Protein AF-A0A1S8T9P1-F1 (afdb_monomer_lite)

pLDDT: mean 89.93, std 9.63, range [51.91, 97.94]

Foldseek 3Di:
DDFDDPVVLVCCCVVPPQAPVRSCVCVVPGQYPDWDWDWDHHPQQKIKTWTAANRDIDMDIDHPPDPDLDDFAFRADDDPVCNVRTPDDDPVRVQLRVVVVVVCVVDVDDDPVNCVVCVVVNPD

Sequence (124 aa):
MTGFQFWIVIRSILENCKNVDEAIAWTMNAPVGYNINLMLADNTNKIAMLQCIDGHKAYCILDKNSEIISLSITNHVILPEIKAYEKMLIENSVIRNEVIEKTFAVKEKLSVDDFNRRRFQIFG

Radius of gyration: 15.27 Å; chains: 1; bounding box: 35×26×42 Å

Organism: NCBI:txid29367

InterPro domains:
  IPR005079 Peptidase C45, hydrolase domain [PF03417] (2-104)

Structure (mmCIF, N/CA/C/O backbone):
data_AF-A0A1S8T9P1-F1
#
_entry.id   AF-A0A1S8T9P1-F1
#
loop_
_atom_site.group_PDB
_atom_site.id
_atom_site.type_symbol
_atom_site.label_atom_id
_atom_site.label_alt_id
_atom_site.label_comp_id
_atom_site.label_asym_id
_atom_site.label_entity_id
_atom_site.label_seq_id
_atom_site.pdbx_PDB_ins_code
_atom_site.Cartn_x
_atom_site.Cartn_y
_atom_site.Cartn_z
_atom_site.occupancy
_atom_site.B_iso_or_equiv
_atom_site.auth_seq_id
_atom_site.auth_comp_id
_atom_site.auth_asym_id
_atom_site.auth_atom_id
_atom_site.pdbx_PDB_model_num
ATOM 1 N N . MET A 1 1 ? 6.391 2.354 -18.054 1.00 60.19 1 MET A N 1
ATOM 2 C CA . MET A 1 1 ? 5.141 1.739 -18.547 1.00 60.19 1 MET A CA 1
ATOM 3 C C . MET A 1 1 ? 4.122 2.840 -18.803 1.00 60.19 1 MET A C 1
ATOM 5 O O . MET A 1 1 ? 4.126 3.814 -18.060 1.00 60.19 1 MET A O 1
ATOM 9 N N . THR A 1 2 ? 3.288 2.727 -19.836 1.00 82.00 2 THR A N 1
ATOM 10 C CA . THR A 1 2 ? 2.192 3.681 -20.074 1.00 82.00 2 THR A CA 1
ATOM 11 C C . THR A 1 2 ? 0.992 3.259 -19.234 1.00 82.00 2 THR A C 1
ATOM 13 O O . THR A 1 2 ? 0.534 2.128 -19.347 1.00 82.00 2 THR A O 1
ATOM 16 N N . GLY A 1 3 ? 0.501 4.140 -18.371 1.00 90.44 3 GLY A N 1
ATOM 17 C CA . GLY A 1 3 ? -0.626 3.863 -17.487 1.00 90.44 3 GLY A CA 1
ATOM 18 C C . GLY A 1 3 ? -0.975 5.089 -16.653 1.00 90.44 3 GLY A C 1
ATOM 19 O O . GLY A 1 3 ? -0.343 6.141 -16.779 1.00 90.44 3 GLY A O 1
ATOM 20 N N . PHE A 1 4 ? -1.984 4.960 -15.801 1.00 93.19 4 PHE A N 1
ATOM 21 C CA . PHE A 1 4 ? -2.423 6.014 -14.905 1.00 93.19 4 PHE A CA 1
ATOM 22 C C . PHE A 1 4 ? -1.287 6.471 -13.998 1.00 93.19 4 PHE A C 1
ATOM 24 O O . PHE A 1 4 ? -0.572 5.669 -13.389 1.00 93.19 4 PHE A O 1
ATOM 31 N N . GLN A 1 5 ? -1.152 7.792 -13.929 1.00 93.25 5 GLN A N 1
ATOM 32 C CA . GLN A 1 5 ? -0.290 8.471 -12.978 1.00 93.25 5 GLN A CA 1
ATOM 33 C C . GLN A 1 5 ? -0.812 8.246 -11.559 1.00 93.25 5 GLN A C 1
ATOM 35 O O . GLN A 1 5 ? -2.018 8.082 -11.359 1.00 93.25 5 GLN A O 1
ATOM 40 N N . PHE A 1 6 ? 0.084 8.305 -10.572 1.00 91.88 6 PHE A N 1
ATOM 41 C CA . PHE A 1 6 ? -0.241 8.098 -9.157 1.00 91.88 6 PHE A CA 1
ATOM 42 C C . PHE A 1 6 ? -1.502 8.856 -8.711 1.00 91.88 6 PHE A C 1
ATOM 44 O O . PHE A 1 6 ? -2.430 8.264 -8.169 1.00 91.88 6 PHE A O 1
ATOM 51 N N . TRP A 1 7 ? -1.586 10.153 -9.015 1.00 94.62 7 TRP A N 1
ATOM 52 C CA . TRP A 1 7 ? -2.713 10.990 -8.597 1.00 94.62 7 TRP A CA 1
ATOM 53 C C . TRP A 1 7 ? -4.051 10.592 -9.223 1.00 94.62 7 TRP A C 1
ATOM 55 O O . TRP A 1 7 ? -5.087 10.764 -8.587 1.00 94.62 7 TRP A O 1
ATOM 65 N N . ILE A 1 8 ? -4.040 10.041 -10.440 1.00 95.38 8 ILE A N 1
ATOM 66 C CA . ILE A 1 8 ? -5.255 9.538 -11.091 1.00 95.38 8 ILE A CA 1
ATOM 67 C C . ILE A 1 8 ? -5.762 8.314 -10.330 1.00 95.38 8 ILE A C 1
ATOM 69 O O . ILE A 1 8 ? -6.942 8.250 -10.022 1.00 95.38 8 ILE A O 1
ATOM 73 N N . VAL A 1 9 ? -4.866 7.398 -9.948 1.00 96.12 9 VAL A N 1
ATOM 74 C CA . VAL A 1 9 ? -5.210 6.219 -9.135 1.00 96.12 9 VAL A CA 1
ATOM 75 C C . VAL A 1 9 ? -5.852 6.635 -7.814 1.00 96.12 9 VAL A C 1
ATOM 77 O O . VAL A 1 9 ? -6.943 6.171 -7.497 1.00 96.12 9 VAL A O 1
ATOM 80 N N . ILE A 1 10 ? -5.219 7.552 -7.073 1.00 96.81 10 ILE A N 1
ATOM 81 C CA . ILE A 1 10 ? -5.746 8.030 -5.786 1.00 96.81 10 ILE A CA 1
ATOM 82 C C . ILE A 1 10 ? -7.127 8.668 -5.952 1.00 96.81 10 ILE A C 1
ATOM 84 O O . ILE A 1 10 ? -8.052 8.316 -5.224 1.00 96.81 10 ILE A O 1
ATOM 88 N N . ARG A 1 11 ? -7.289 9.580 -6.920 1.00 97.56 11 ARG A N 1
ATOM 89 C CA . ARG A 1 11 ? -8.577 10.244 -7.159 1.00 97.56 11 ARG A CA 1
ATOM 90 C C . ARG A 1 11 ? -9.654 9.259 -7.577 1.00 97.56 11 ARG A C 1
ATOM 92 O O . ARG A 1 11 ? -10.747 9.312 -7.034 1.00 97.56 11 ARG A O 1
ATOM 99 N N . SER A 1 12 ? -9.351 8.338 -8.485 1.00 97.38 12 SER A N 1
ATOM 100 C CA . SER A 1 12 ? -10.329 7.351 -8.929 1.00 97.38 12 SER A CA 1
ATOM 101 C C . SER A 1 12 ? -10.809 6.458 -7.789 1.00 97.38 12 SER A C 1
ATOM 103 O O . SER A 1 12 ? -12.010 6.215 -7.706 1.00 97.38 12 SER A O 1
ATOM 105 N N . ILE A 1 13 ? -9.916 6.040 -6.884 1.00 97.69 13 ILE A N 1
ATOM 106 C CA . ILE A 1 13 ? -10.301 5.294 -5.680 1.00 97.69 13 ILE A CA 1
ATOM 107 C C . ILE A 1 13 ? -11.205 6.153 -4.786 1.00 97.69 13 ILE A C 1
ATOM 109 O O . ILE A 1 13 ? -12.312 5.735 -4.466 1.00 97.69 13 ILE A O 1
ATOM 113 N N . LEU A 1 14 ? -10.768 7.361 -4.418 1.00 97.69 14 LEU A N 1
ATOM 114 C CA . LEU A 1 14 ? -11.498 8.220 -3.476 1.00 97.69 14 LEU A CA 1
ATOM 115 C C . LEU A 1 14 ? -12.849 8.718 -4.011 1.00 97.69 14 LEU A C 1
ATOM 117 O O . LEU A 1 14 ? -13.767 8.939 -3.227 1.00 97.69 14 LEU A O 1
ATOM 121 N N . GLU A 1 15 ? -12.970 8.926 -5.322 1.00 97.94 15 GLU A N 1
ATOM 122 C CA . GLU A 1 15 ? -14.182 9.461 -5.952 1.00 97.94 15 GLU A CA 1
ATOM 123 C C . GLU A 1 15 ? -15.179 8.362 -6.356 1.00 97.94 15 GLU A C 1
ATOM 125 O O . GLU A 1 15 ? -16.371 8.646 -6.450 1.00 97.94 15 GLU A O 1
ATOM 130 N N . ASN A 1 16 ? -14.726 7.122 -6.602 1.00 97.50 16 ASN A N 1
ATOM 131 C CA . ASN A 1 16 ? -15.569 6.079 -7.210 1.00 97.50 16 ASN A CA 1
ATOM 132 C C . ASN A 1 16 ? -15.691 4.782 -6.398 1.00 97.50 16 ASN A C 1
ATOM 134 O O . ASN A 1 16 ? -16.489 3.932 -6.782 1.00 97.50 16 ASN A O 1
ATOM 138 N N . CYS A 1 17 ? -14.924 4.598 -5.3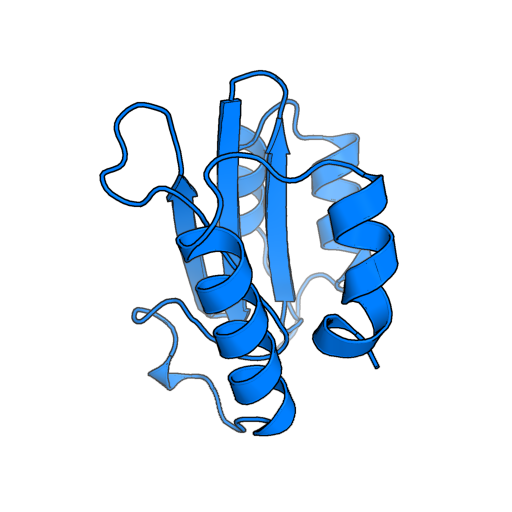19 1.00 97.88 17 CYS A N 1
ATOM 139 C CA . CYS A 1 17 ? -14.962 3.375 -4.513 1.00 97.88 17 CYS A CA 1
ATOM 140 C C . CYS A 1 17 ? -15.511 3.669 -3.116 1.00 97.88 17 CYS A C 1
ATOM 142 O O . CYS A 1 17 ? -15.016 4.543 -2.406 1.00 97.88 17 CYS A O 1
ATOM 144 N N . LYS A 1 18 ? -16.522 2.910 -2.695 1.00 96.19 18 LYS A N 1
ATOM 145 C CA . LYS A 1 18 ? -17.173 3.060 -1.388 1.00 96.19 18 LYS A CA 1
ATOM 146 C C . LYS A 1 18 ? -16.443 2.329 -0.260 1.00 96.19 18 LYS A C 1
ATOM 148 O O . LYS A 1 18 ? -16.578 2.704 0.902 1.00 96.19 18 LYS A O 1
ATOM 153 N N . ASN A 1 19 ? -15.742 1.251 -0.586 1.00 96.94 19 ASN A N 1
ATOM 154 C CA . ASN A 1 19 ? -15.116 0.342 0.371 1.00 96.94 19 ASN A CA 1
ATOM 155 C C . ASN A 1 19 ? -13.802 -0.221 -0.191 1.00 96.94 19 ASN A C 1
ATOM 157 O O . ASN A 1 19 ? -13.460 -0.016 -1.360 1.00 96.94 19 ASN A O 1
ATOM 161 N N . VAL A 1 20 ? -13.064 -0.929 0.660 1.00 97.50 20 VAL A N 1
ATOM 162 C CA . VAL A 1 20 ? -11.769 -1.529 0.329 1.00 97.50 20 VAL A CA 1
ATOM 163 C C . VAL A 1 20 ? -11.885 -2.546 -0.808 1.00 97.50 20 VAL A C 1
ATOM 165 O O . VAL A 1 20 ? -11.012 -2.572 -1.672 1.00 97.50 20 VAL A O 1
ATOM 168 N N . ASP A 1 21 ? -12.958 -3.339 -0.864 1.00 96.88 21 ASP A N 1
ATOM 169 C CA . ASP A 1 21 ? -13.136 -4.348 -1.918 1.00 96.88 21 ASP A CA 1
ATOM 170 C C . ASP A 1 21 ? -13.292 -3.700 -3.301 1.00 96.88 21 ASP A C 1
ATOM 172 O O . ASP A 1 21 ? -12.644 -4.118 -4.261 1.00 96.88 21 ASP A O 1
ATOM 176 N N . GLU A 1 22 ? -14.093 -2.636 -3.401 1.00 97.75 22 GLU A N 1
ATOM 177 C CA . GLU A 1 22 ? -14.243 -1.847 -4.629 1.00 97.75 22 GLU A CA 1
ATOM 178 C C . GLU A 1 22 ? -12.922 -1.187 -5.039 1.00 97.75 22 GLU A C 1
ATOM 180 O O . GLU A 1 22 ? -12.553 -1.225 -6.213 1.00 97.75 22 GLU A O 1
ATOM 185 N N . ALA A 1 23 ? -12.169 -0.643 -4.078 1.00 97.81 23 ALA A N 1
ATOM 186 C CA . ALA A 1 23 ? -10.875 -0.020 -4.341 1.00 97.81 23 ALA A CA 1
ATOM 187 C C . ALA A 1 23 ? -9.832 -1.027 -4.860 1.00 97.81 23 ALA A C 1
ATOM 189 O O . ALA A 1 23 ? -9.089 -0.719 -5.800 1.00 97.81 23 ALA A O 1
ATOM 190 N N . ILE A 1 24 ? -9.796 -2.239 -4.295 1.00 97.81 24 ILE A N 1
ATOM 191 C CA . ILE A 1 24 ? -8.967 -3.345 -4.793 1.00 97.81 24 ILE A CA 1
ATOM 192 C C . ILE A 1 24 ? -9.408 -3.716 -6.208 1.00 97.81 24 ILE A C 1
ATOM 194 O O . ILE A 1 24 ? -8.582 -3.708 -7.122 1.00 97.81 24 ILE A O 1
ATOM 198 N N . ALA A 1 25 ? -10.698 -4.000 -6.407 1.00 97.94 25 ALA A N 1
ATOM 199 C CA . ALA A 1 25 ? -11.233 -4.419 -7.699 1.00 97.94 25 ALA A CA 1
ATOM 200 C C . ALA A 1 25 ? -10.931 -3.387 -8.793 1.00 97.94 25 ALA A C 1
ATOM 202 O O . ALA A 1 25 ? -10.472 -3.746 -9.879 1.00 97.94 25 ALA A O 1
ATOM 203 N N . TRP A 1 26 ? -11.109 -2.098 -8.499 1.00 97.56 26 TRP A N 1
ATOM 204 C CA . TRP A 1 26 ? -10.765 -1.021 -9.419 1.00 97.56 26 TRP A CA 1
ATOM 205 C C . TRP A 1 26 ? -9.262 -1.005 -9.730 1.00 97.56 26 TRP A C 1
ATOM 207 O O . TRP A 1 26 ? -8.861 -1.030 -10.896 1.00 97.56 26 TRP A O 1
ATOM 217 N N . THR A 1 27 ? -8.410 -1.027 -8.702 1.00 96.50 27 THR A N 1
ATOM 218 C CA . THR A 1 27 ? -6.955 -0.878 -8.870 1.00 96.50 27 THR A CA 1
ATOM 219 C C . THR A 1 27 ? -6.316 -2.066 -9.584 1.00 96.50 27 THR A C 1
ATOM 221 O O . THR A 1 27 ? -5.369 -1.877 -10.357 1.00 96.50 27 THR A O 1
ATOM 224 N N . MET A 1 28 ? -6.826 -3.279 -9.362 1.00 96.50 28 MET A N 1
ATOM 225 C CA . MET A 1 28 ? -6.343 -4.491 -10.028 1.00 96.50 28 MET A CA 1
ATOM 226 C C . MET A 1 28 ? -6.656 -4.493 -11.528 1.00 96.50 28 MET A C 1
ATOM 228 O O . MET A 1 28 ? -5.842 -4.979 -12.309 1.00 96.50 28 MET A O 1
ATOM 232 N N . ASN A 1 29 ? -7.770 -3.880 -11.942 1.00 95.75 29 ASN A N 1
ATOM 233 C CA . ASN A 1 29 ? -8.148 -3.745 -13.352 1.00 95.75 29 ASN A CA 1
ATOM 234 C C . ASN 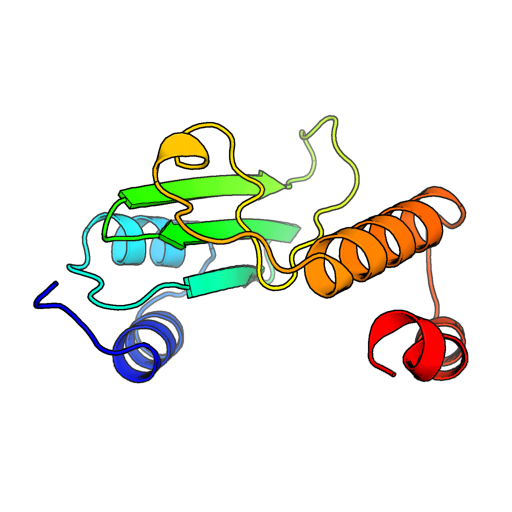A 1 29 ? -7.559 -2.494 -14.031 1.00 95.75 29 ASN A C 1
ATOM 236 O O . ASN A 1 29 ? -7.463 -2.433 -15.256 1.00 95.75 29 ASN A O 1
ATOM 240 N N . ALA A 1 30 ? -7.164 -1.480 -13.258 1.00 94.31 30 ALA A N 1
ATOM 241 C CA . ALA A 1 30 ? -6.640 -0.232 -13.797 1.00 94.31 30 ALA A CA 1
ATOM 242 C C . ALA A 1 30 ? -5.216 -0.397 -14.369 1.00 94.31 30 ALA A C 1
ATOM 244 O O . ALA A 1 30 ? -4.341 -0.942 -13.689 1.00 94.31 30 ALA A O 1
ATOM 245 N N . PRO A 1 31 ? -4.898 0.152 -15.554 1.00 93.88 31 PRO A N 1
ATOM 246 C CA . PRO A 1 31 ? -3.519 0.215 -16.029 1.00 93.88 31 PRO A CA 1
ATOM 247 C C . PRO A 1 31 ? -2.747 1.238 -15.186 1.00 93.88 31 PRO A C 1
ATOM 249 O O . PRO A 1 31 ? -2.915 2.437 -15.371 1.00 93.88 31 PRO A O 1
ATOM 252 N N . VAL A 1 32 ? -1.907 0.799 -14.245 1.00 94.56 32 VAL A N 1
ATOM 253 C CA . VAL A 1 32 ? -1.138 1.703 -13.365 1.00 94.56 32 VAL A CA 1
ATOM 254 C C . VAL A 1 32 ? 0.289 1.818 -13.882 1.00 94.56 32 VAL A C 1
ATOM 256 O O . VAL A 1 32 ? 1.004 0.827 -13.975 1.00 94.56 32 VAL A O 1
ATOM 259 N N . GLY A 1 33 ? 0.694 3.040 -14.232 1.00 92.56 33 GLY A N 1
ATOM 260 C CA . GLY A 1 33 ? 1.998 3.323 -14.839 1.00 92.56 33 GLY A CA 1
ATOM 261 C C . GLY A 1 33 ? 3.085 3.724 -13.842 1.00 92.56 33 GLY A C 1
ATOM 262 O O . GLY A 1 33 ? 4.152 4.165 -14.264 1.00 92.56 33 GLY A O 1
ATOM 263 N N . TYR A 1 34 ? 2.813 3.625 -12.539 1.00 90.81 34 TYR A N 1
ATOM 264 C CA . TYR A 1 34 ? 3.673 4.131 -11.471 1.00 90.81 34 TYR A CA 1
ATOM 265 C C . TYR A 1 34 ? 3.890 3.076 -10.381 1.00 90.81 34 TYR A C 1
ATOM 267 O O . TYR A 1 34 ? 3.014 2.244 -10.139 1.00 90.81 34 TYR A O 1
ATOM 275 N N . ASN A 1 35 ? 5.037 3.133 -9.703 1.00 92.69 35 ASN A N 1
ATOM 276 C CA . ASN A 1 35 ? 5.292 2.274 -8.550 1.00 92.69 35 ASN A CA 1
ATOM 277 C C . ASN A 1 35 ? 4.550 2.839 -7.341 1.00 92.69 35 ASN A C 1
ATOM 279 O O . ASN A 1 35 ? 4.807 3.975 -6.943 1.00 92.69 35 ASN A O 1
ATOM 283 N N . ILE A 1 36 ? 3.614 2.081 -6.780 1.00 92.69 36 ILE A N 1
ATOM 284 C CA . ILE A 1 36 ? 2.737 2.565 -5.713 1.00 92.69 36 ILE A CA 1
ATOM 285 C C . ILE A 1 36 ? 2.665 1.571 -4.567 1.00 92.69 36 ILE A C 1
ATOM 287 O O . ILE A 1 36 ? 2.607 0.365 -4.776 1.00 92.69 36 ILE A O 1
ATOM 291 N N . ASN A 1 37 ? 2.629 2.127 -3.363 1.00 94.94 37 ASN A N 1
ATOM 292 C CA . ASN A 1 37 ? 2.456 1.440 -2.097 1.00 94.94 37 ASN A CA 1
ATOM 293 C C . ASN A 1 37 ? 1.263 2.106 -1.408 1.00 94.94 37 ASN A C 1
ATOM 295 O O . ASN A 1 37 ? 1.369 3.260 -0.993 1.00 94.94 37 ASN A O 1
ATOM 299 N N . LEU A 1 38 ? 0.121 1.425 -1.352 1.00 95.81 38 LEU A N 1
ATOM 300 C CA . LEU A 1 38 ? -1.123 1.953 -0.798 1.00 95.81 38 LEU A CA 1
ATOM 301 C C . LEU A 1 38 ? -1.563 1.123 0.399 1.00 95.81 38 LEU A C 1
ATOM 303 O O . LEU A 1 38 ? -1.554 -0.104 0.351 1.00 95.81 38 LEU A O 1
ATOM 307 N N . MET A 1 39 ? -2.010 1.815 1.442 1.00 96.38 39 MET A N 1
ATOM 308 C CA . MET A 1 39 ? -2.776 1.218 2.526 1.00 96.38 39 MET A CA 1
ATOM 309 C C . MET A 1 39 ? -4.175 1.828 2.487 1.00 96.38 39 MET A C 1
ATOM 311 O O . MET A 1 39 ? -4.331 3.045 2.587 1.00 96.38 39 MET A O 1
ATOM 315 N N . LEU A 1 40 ? -5.174 0.987 2.252 1.00 96.31 40 LEU A N 1
ATOM 316 C CA . LEU A 1 40 ? -6.575 1.352 2.086 1.00 96.31 40 LEU A CA 1
ATOM 317 C C . LEU A 1 40 ? -7.339 0.872 3.313 1.00 96.31 40 LEU A C 1
ATOM 319 O O . LEU A 1 40 ? -7.126 -0.252 3.754 1.00 96.31 40 LEU A O 1
ATOM 323 N N . ALA A 1 41 ? -8.226 1.696 3.852 1.00 94.94 41 ALA A N 1
ATOM 324 C CA . ALA A 1 41 ? -9.069 1.333 4.983 1.00 94.94 41 ALA A CA 1
ATOM 325 C C . ALA A 1 41 ? -10.461 1.943 4.810 1.00 94.94 41 ALA A C 1
ATOM 327 O O . ALA A 1 41 ? -10.598 3.018 4.224 1.00 94.94 41 ALA A O 1
ATOM 328 N N . ASP A 1 42 ? -11.479 1.269 5.335 1.00 93.06 42 ASP A N 1
ATOM 329 C CA . ASP A 1 42 ? -12.861 1.747 5.339 1.00 93.06 42 ASP A CA 1
ATOM 330 C C . ASP A 1 42 ? -13.531 1.559 6.713 1.00 93.06 42 ASP A C 1
ATOM 332 O O . ASP A 1 42 ? -12.910 1.145 7.694 1.00 93.06 42 ASP A O 1
ATOM 336 N N . ASN A 1 43 ? -14.821 1.886 6.803 1.00 90.56 43 ASN A N 1
ATOM 337 C CA . ASN A 1 43 ? -15.604 1.772 8.035 1.00 90.56 43 ASN A CA 1
ATOM 338 C C . ASN A 1 43 ? -16.083 0.339 8.354 1.00 90.56 43 ASN A C 1
ATOM 340 O O . ASN A 1 43 ? -16.827 0.155 9.317 1.00 90.56 43 ASN A O 1
ATOM 344 N N . THR A 1 44 ? -15.674 -0.670 7.578 1.00 89.31 44 THR A N 1
ATOM 345 C CA . THR A 1 44 ? -16.050 -2.083 7.760 1.00 89.31 44 THR A CA 1
ATOM 346 C C . THR A 1 44 ? -14.998 -2.895 8.525 1.00 89.31 44 THR A C 1
ATOM 348 O O . THR A 1 44 ? -15.107 -4.117 8.612 1.00 89.31 44 THR A O 1
ATOM 351 N N . ASN A 1 45 ? -14.008 -2.224 9.134 1.00 87.00 45 ASN A N 1
ATOM 352 C CA . ASN A 1 45 ? -12.844 -2.836 9.795 1.00 87.00 45 ASN A CA 1
ATOM 353 C C . ASN A 1 45 ? -11.994 -3.698 8.850 1.00 87.00 45 ASN A C 1
ATOM 355 O O . ASN A 1 45 ? -11.395 -4.687 9.275 1.00 87.00 45 ASN A O 1
ATOM 359 N N . LYS A 1 46 ? -11.952 -3.326 7.569 1.00 93.94 46 LYS A N 1
ATOM 360 C CA . LYS A 1 46 ? -11.082 -3.939 6.574 1.00 93.94 46 LYS A CA 1
ATOM 361 C C . LYS A 1 46 ? -9.950 -2.979 6.238 1.00 93.94 46 LYS A C 1
ATOM 363 O O . LYS A 1 46 ? -10.179 -1.789 6.021 1.00 93.94 46 LYS A O 1
ATOM 368 N N . ILE A 1 47 ? -8.734 -3.508 6.186 1.00 95.44 47 ILE A N 1
ATOM 369 C CA . ILE A 1 47 ? -7.558 -2.800 5.686 1.00 95.44 47 ILE A CA 1
ATOM 370 C C . ILE A 1 47 ? -6.978 -3.629 4.550 1.00 95.44 47 ILE A C 1
ATOM 372 O O . ILE A 1 47 ? -6.891 -4.848 4.655 1.00 95.44 47 ILE A O 1
ATOM 376 N N . ALA A 1 48 ? -6.564 -2.987 3.467 1.00 96.31 48 ALA A N 1
ATOM 377 C CA . ALA A 1 48 ? -5.796 -3.636 2.420 1.00 96.31 48 ALA A CA 1
ATOM 378 C C . ALA A 1 48 ? -4.463 -2.936 2.211 1.00 96.31 48 ALA A C 1
ATOM 380 O O . ALA A 1 48 ? -4.394 -1.709 2.152 1.00 96.31 48 ALA A O 1
ATOM 381 N N . MET A 1 49 ? -3.413 -3.730 2.047 1.00 97.19 49 MET A N 1
ATOM 382 C CA . MET A 1 49 ? -2.157 -3.270 1.477 1.00 97.19 49 MET A CA 1
ATOM 383 C C . MET A 1 49 ? -2.175 -3.621 -0.002 1.00 97.19 49 MET A C 1
ATOM 385 O O . MET A 1 49 ? -2.342 -4.784 -0.349 1.00 97.19 49 MET A O 1
ATOM 389 N N . LEU A 1 50 ? -1.988 -2.632 -0.868 1.00 97.38 50 LEU A N 1
ATOM 390 C CA . LEU A 1 50 ? -1.873 -2.822 -2.307 1.00 97.38 50 LEU A CA 1
ATOM 391 C C . LEU A 1 50 ? -0.536 -2.270 -2.778 1.00 97.38 50 LEU A C 1
ATOM 393 O O . LEU A 1 50 ? -0.170 -1.137 -2.462 1.00 97.38 50 LEU A O 1
ATOM 397 N N . GLN A 1 51 ? 0.178 -3.058 -3.570 1.00 97.25 51 GLN A N 1
ATOM 398 C CA . GLN A 1 51 ? 1.447 -2.656 -4.152 1.00 97.25 51 GLN A CA 1
ATOM 399 C C . GLN A 1 51 ? 1.418 -2.839 -5.664 1.00 97.25 51 GLN A C 1
ATOM 401 O O . GLN A 1 51 ? 0.844 -3.798 -6.173 1.00 97.25 51 GLN A O 1
ATOM 406 N N . CYS A 1 52 ? 2.044 -1.912 -6.382 1.00 95.88 52 CYS A N 1
ATOM 407 C CA . CYS A 1 52 ? 2.309 -2.020 -7.809 1.00 95.88 52 CYS A CA 1
ATOM 408 C C . CYS A 1 52 ? 3.767 -1.654 -8.066 1.00 95.88 52 CYS A C 1
ATOM 410 O O . CYS A 1 52 ? 4.219 -0.594 -7.636 1.00 95.88 52 CYS A O 1
ATOM 412 N N . ILE A 1 53 ? 4.486 -2.501 -8.789 1.00 95.06 53 ILE A N 1
ATOM 413 C CA . ILE A 1 53 ? 5.895 -2.314 -9.135 1.00 95.06 53 ILE A CA 1
ATOM 414 C C . ILE A 1 53 ? 6.094 -2.769 -10.578 1.00 95.06 53 ILE A C 1
ATOM 416 O O . ILE A 1 53 ? 5.719 -3.878 -10.950 1.00 95.06 53 ILE A O 1
ATOM 420 N N . ASP A 1 54 ? 6.603 -1.876 -11.427 1.00 92.44 54 ASP A N 1
ATOM 421 C CA . ASP A 1 54 ? 6.782 -2.143 -12.863 1.00 92.44 54 ASP A CA 1
ATOM 422 C C . ASP A 1 54 ? 5.524 -2.758 -13.521 1.00 92.44 54 ASP A C 1
ATOM 424 O O . ASP A 1 54 ? 5.602 -3.723 -14.276 1.00 92.44 54 ASP A O 1
ATOM 428 N N . GLY A 1 55 ? 4.341 -2.245 -13.153 1.00 92.56 55 GLY A N 1
ATOM 429 C CA . GLY A 1 55 ? 3.024 -2.699 -13.626 1.00 92.56 55 GLY A CA 1
ATOM 430 C C . GLY A 1 55 ? 2.464 -3.973 -12.992 1.00 92.56 55 GLY A C 1
ATOM 431 O O . GLY A 1 55 ? 1.286 -4.270 -13.188 1.00 92.56 55 GLY A O 1
ATOM 432 N N . HIS A 1 56 ? 3.260 -4.702 -12.213 1.00 95.50 56 HIS A N 1
ATOM 433 C CA . HIS A 1 56 ? 2.826 -5.903 -11.508 1.00 95.50 56 HIS A CA 1
ATOM 434 C C . HIS A 1 56 ? 2.199 -5.512 -10.181 1.00 95.50 56 HIS A C 1
ATOM 436 O O . HIS A 1 56 ? 2.797 -4.759 -9.413 1.00 95.50 56 HIS A O 1
ATOM 442 N N . LYS A 1 57 ? 0.996 -6.019 -9.919 1.00 96.94 57 LYS A N 1
ATOM 443 C CA . LYS A 1 57 ? 0.196 -5.648 -8.753 1.00 96.94 57 LYS A CA 1
ATOM 444 C C . LYS A 1 57 ? -0.033 -6.855 -7.865 1.00 96.94 57 LYS A C 1
ATOM 446 O O . LYS A 1 57 ? -0.296 -7.944 -8.367 1.00 96.94 57 LYS A O 1
ATOM 451 N N . ALA A 1 58 ? -0.020 -6.623 -6.567 1.00 97.88 58 ALA A N 1
ATOM 452 C CA . ALA A 1 58 ? -0.494 -7.571 -5.576 1.00 97.88 58 ALA A CA 1
ATOM 453 C C . ALA A 1 58 ? -1.188 -6.809 -4.451 1.00 97.88 58 ALA A C 1
ATOM 455 O O . ALA A 1 58 ? -0.997 -5.599 -4.286 1.00 97.88 58 ALA A O 1
ATOM 456 N N . TYR A 1 59 ? -1.995 -7.522 -3.676 1.00 97.50 59 TYR A N 1
ATOM 457 C CA . TYR A 1 59 ? -2.595 -6.982 -2.469 1.00 97.50 59 TYR A CA 1
ATOM 458 C C . TYR A 1 59 ? -2.717 -8.063 -1.393 1.00 97.50 59 TYR A C 1
ATOM 460 O O . TYR A 1 59 ? -2.793 -9.249 -1.704 1.00 97.50 59 TYR A O 1
ATOM 468 N N . CYS A 1 60 ? -2.790 -7.643 -0.135 1.00 95.69 60 CYS A N 1
ATOM 469 C CA . CYS A 1 60 ? -3.257 -8.473 0.969 1.00 95.69 60 CYS A CA 1
ATOM 470 C C . CYS A 1 60 ? -4.323 -7.719 1.769 1.00 95.69 60 CYS A C 1
ATOM 472 O O . CYS A 1 60 ? -4.395 -6.487 1.726 1.00 95.69 60 CYS A O 1
ATOM 474 N N . ILE A 1 61 ? -5.174 -8.466 2.469 1.00 95.44 61 ILE A N 1
ATOM 475 C CA . ILE A 1 61 ? -6.260 -7.926 3.285 1.00 95.44 61 ILE A CA 1
ATOM 476 C C . ILE A 1 61 ? -6.012 -8.331 4.733 1.00 95.44 61 ILE A C 1
ATOM 478 O O . ILE A 1 61 ? -5.702 -9.485 5.014 1.00 95.44 61 ILE A O 1
ATOM 482 N N . LEU A 1 62 ? -6.174 -7.365 5.625 1.00 93.88 62 LEU A N 1
ATOM 483 C CA . LEU A 1 62 ? -6.294 -7.551 7.057 1.00 93.88 62 LEU A CA 1
ATOM 484 C C . LEU A 1 62 ? -7.755 -7.305 7.440 1.00 93.88 62 LEU A C 1
ATOM 486 O O . LEU A 1 62 ? -8.290 -6.208 7.253 1.00 93.88 62 LEU A O 1
ATOM 490 N N . ASP A 1 63 ? -8.388 -8.335 7.981 1.00 91.75 63 ASP A N 1
ATOM 491 C CA . ASP A 1 63 ? -9.729 -8.281 8.550 1.00 91.75 63 ASP A CA 1
ATOM 492 C C . ASP A 1 63 ? -9.799 -9.049 9.880 1.00 91.75 63 ASP A C 1
ATOM 494 O O . ASP A 1 63 ? -8.813 -9.604 10.364 1.00 91.75 63 ASP A O 1
ATOM 498 N N . LYS A 1 64 ? -10.991 -9.103 10.480 1.00 87.31 64 LYS A N 1
ATOM 499 C CA . LYS A 1 64 ? -11.237 -9.771 11.768 1.00 87.31 64 LYS A CA 1
ATOM 500 C C . LYS A 1 64 ? -10.899 -11.271 11.812 1.00 87.31 64 LYS A C 1
ATOM 502 O O . LYS A 1 64 ? -10.854 -11.826 12.904 1.00 87.31 64 LYS A O 1
ATOM 507 N N . ASN A 1 65 ? -10.757 -11.933 10.663 1.00 87.75 65 ASN A N 1
ATOM 508 C CA . ASN A 1 65 ? -10.465 -13.365 10.570 1.00 87.75 65 ASN A CA 1
ATOM 509 C C . ASN A 1 65 ? -8.990 -13.634 10.236 1.00 87.75 65 ASN A C 1
ATOM 511 O O . ASN A 1 65 ? -8.598 -14.790 10.098 1.00 87.75 65 ASN A O 1
ATOM 515 N N . SER A 1 66 ? -8.191 -12.584 10.052 1.00 87.69 66 SER A N 1
ATOM 516 C CA . SER A 1 66 ? -6.780 -12.697 9.706 1.00 87.69 66 SER A CA 1
ATOM 517 C C . SER A 1 66 ? -5.947 -13.114 10.920 1.00 87.69 66 SER A C 1
ATOM 519 O O . SER A 1 66 ? -6.176 -12.644 12.032 1.00 87.69 66 SER A O 1
ATOM 521 N N . GLU A 1 67 ? -4.956 -13.982 10.706 1.00 84.88 67 GLU A N 1
ATOM 522 C CA . GLU A 1 67 ? -3.995 -14.377 11.752 1.00 84.88 67 GLU A CA 1
ATOM 523 C C . GLU A 1 67 ? -2.973 -13.268 12.046 1.00 84.88 67 GLU A C 1
ATOM 525 O O . GLU A 1 67 ? -2.459 -13.153 13.159 1.00 84.88 67 GLU A O 1
ATOM 530 N N . ILE A 1 68 ? -2.684 -12.433 11.045 1.00 81.88 68 ILE A N 1
ATOM 531 C CA . ILE A 1 68 ? -1.867 -11.230 11.204 1.00 81.88 68 ILE A CA 1
ATOM 532 C C . ILE A 1 68 ? -2.670 -10.137 11.915 1.00 81.88 68 ILE A C 1
ATOM 534 O O . ILE A 1 68 ? -3.856 -9.965 11.660 1.00 81.88 68 ILE A O 1
ATOM 538 N N . ILE A 1 69 ? -2.013 -9.384 12.799 1.00 81.94 69 ILE A N 1
ATOM 539 C CA . ILE A 1 69 ? -2.663 -8.362 13.644 1.00 81.94 69 ILE A CA 1
ATOM 540 C C . ILE A 1 69 ? -2.435 -6.927 13.153 1.00 81.94 69 ILE A C 1
ATOM 542 O O . ILE A 1 69 ? -3.089 -5.995 13.618 1.00 81.94 69 ILE A O 1
ATOM 546 N N . SER A 1 70 ? -1.486 -6.728 12.239 1.00 86.06 70 SER A N 1
ATOM 547 C CA . SER A 1 70 ? -1.130 -5.419 11.699 1.00 86.06 70 SER A CA 1
ATOM 548 C C . SER A 1 70 ? -0.508 -5.544 10.309 1.00 86.06 70 SER A C 1
ATOM 550 O O . SER A 1 70 ? -0.021 -6.602 9.912 1.00 86.06 70 SER A O 1
ATOM 552 N N . LEU A 1 71 ? -0.544 -4.438 9.568 1.00 91.38 71 LEU A N 1
ATOM 553 C CA . LEU A 1 71 ? 0.133 -4.262 8.289 1.00 91.38 71 LEU A CA 1
ATOM 554 C C . LEU A 1 71 ? 1.043 -3.037 8.387 1.00 91.38 71 LEU A C 1
ATOM 556 O O . LEU A 1 71 ? 0.680 -2.036 9.010 1.00 91.38 71 LEU A O 1
ATOM 560 N N . SER A 1 72 ? 2.200 -3.089 7.736 1.00 92.56 72 SER A N 1
ATOM 561 C CA . SER A 1 72 ? 3.104 -1.949 7.602 1.00 92.56 72 SER A CA 1
ATOM 562 C C . SER A 1 72 ? 3.698 -1.8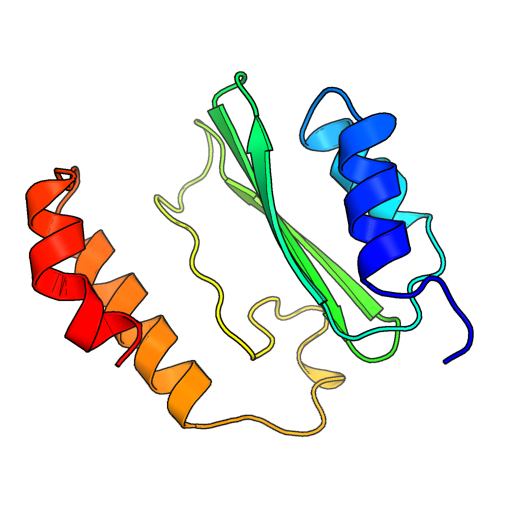96 6.204 1.00 92.56 72 SER A C 1
ATOM 564 O O . SER A 1 72 ? 3.995 -2.915 5.587 1.00 92.56 72 SER A O 1
ATOM 566 N N . ILE A 1 73 ? 3.842 -0.683 5.681 1.00 93.88 73 ILE A N 1
ATOM 567 C CA . ILE A 1 73 ? 4.394 -0.450 4.354 1.00 93.88 73 ILE A CA 1
ATOM 568 C C . ILE A 1 73 ? 5.188 0.851 4.349 1.00 93.88 73 ILE A C 1
ATOM 570 O O . ILE A 1 73 ? 4.784 1.851 4.945 1.00 93.88 73 ILE A O 1
ATOM 574 N N . THR A 1 74 ? 6.331 0.845 3.667 1.00 93.69 74 THR A N 1
ATOM 575 C CA . THR A 1 74 ? 7.154 2.039 3.449 1.00 93.69 74 THR A CA 1
ATOM 576 C C . THR A 1 74 ? 7.373 2.253 1.945 1.00 93.69 74 THR A C 1
ATOM 578 O O . THR A 1 74 ? 6.415 2.430 1.199 1.00 93.69 74 THR A O 1
ATOM 581 N N . ASN A 1 75 ? 8.610 2.243 1.459 1.00 93.00 75 ASN A N 1
ATOM 582 C CA . ASN A 1 75 ? 9.003 2.534 0.077 1.00 93.00 75 ASN A CA 1
ATOM 583 C C . ASN A 1 75 ? 9.652 1.332 -0.633 1.00 93.00 75 ASN A C 1
ATOM 585 O O . ASN A 1 75 ? 10.337 1.526 -1.632 1.00 93.00 75 ASN A O 1
ATOM 589 N N . HIS A 1 76 ? 9.438 0.116 -0.130 1.00 94.56 76 HIS A N 1
ATOM 590 C CA . HIS A 1 76 ? 9.882 -1.127 -0.761 1.00 94.56 76 HIS A CA 1
ATOM 591 C C . HIS A 1 76 ? 8.731 -2.130 -0.870 1.00 94.56 76 HIS A C 1
ATOM 593 O O . HIS A 1 76 ? 7.683 -1.968 -0.235 1.00 94.56 76 HIS A O 1
ATOM 599 N N . VAL A 1 77 ? 8.915 -3.147 -1.705 1.00 96.06 77 VAL A N 1
ATOM 600 C CA . VAL A 1 77 ? 7.948 -4.224 -1.925 1.00 96.06 77 VAL A CA 1
ATOM 601 C C . VAL A 1 77 ? 7.943 -5.176 -0.728 1.00 96.06 77 VAL A C 1
ATOM 603 O O . VAL A 1 77 ? 8.998 -5.647 -0.307 1.00 96.06 77 VAL A O 1
ATOM 606 N N . ILE A 1 78 ? 6.761 -5.465 -0.191 1.00 96.12 78 ILE A N 1
ATOM 607 C CA . ILE A 1 78 ? 6.530 -6.411 0.912 1.00 96.12 78 ILE A CA 1
ATOM 608 C C . ILE A 1 78 ? 5.916 -7.704 0.367 1.00 96.12 78 ILE A C 1
ATOM 610 O O . ILE A 1 78 ? 6.313 -8.794 0.768 1.00 96.12 78 ILE A O 1
ATOM 614 N N . LEU A 1 79 ? 4.985 -7.578 -0.582 1.00 96.50 79 LEU A N 1
ATOM 615 C CA . LEU A 1 79 ? 4.224 -8.690 -1.144 1.00 96.50 79 LEU A CA 1
ATOM 616 C C . LEU A 1 79 ? 5.121 -9.622 -1.987 1.00 96.50 79 LEU A C 1
ATOM 618 O O . LEU A 1 79 ? 5.688 -9.173 -2.995 1.00 96.50 79 LEU A O 1
ATOM 622 N N . PRO A 1 80 ? 5.274 -10.907 -1.600 1.00 95.69 80 PRO A N 1
ATOM 623 C CA . PRO A 1 80 ? 6.180 -11.847 -2.262 1.00 95.69 80 PRO A CA 1
ATOM 624 C C . PRO A 1 80 ? 5.908 -12.027 -3.758 1.00 95.69 80 PRO A C 1
ATOM 626 O O . PRO A 1 80 ? 6.848 -12.170 -4.538 1.00 95.69 80 PRO A O 1
ATOM 629 N N . GLU A 1 81 ? 4.639 -11.964 -4.169 1.00 97.25 81 GLU A N 1
ATOM 630 C CA . GLU A 1 81 ? 4.167 -12.206 -5.538 1.00 97.25 81 GLU A CA 1
ATOM 631 C C . GLU A 1 81 ? 4.793 -11.251 -6.556 1.00 97.25 81 GLU A C 1
ATOM 633 O O . GLU A 1 81 ? 4.939 -11.585 -7.732 1.00 97.25 81 GLU A O 1
ATOM 638 N N . ILE A 1 82 ? 5.166 -10.054 -6.103 1.00 96.62 82 ILE A N 1
ATOM 639 C CA . ILE A 1 82 ? 5.715 -8.998 -6.954 1.00 96.62 82 ILE A CA 1
ATOM 640 C C . ILE A 1 82 ? 7.128 -8.572 -6.539 1.00 96.62 82 ILE A C 1
ATOM 642 O O . ILE A 1 82 ? 7.716 -7.689 -7.164 1.00 96.62 82 ILE A O 1
ATOM 646 N N . LYS A 1 83 ? 7.711 -9.218 -5.521 1.00 95.56 83 LYS A N 1
ATOM 647 C CA . LYS A 1 83 ? 9.045 -8.894 -4.993 1.00 95.56 83 LYS A CA 1
ATOM 648 C C . LYS A 1 83 ? 10.141 -9.020 -6.051 1.00 95.56 83 LYS A C 1
ATOM 650 O O . LYS A 1 83 ? 11.051 -8.200 -6.085 1.00 95.56 83 LYS A O 1
ATOM 655 N N . ALA A 1 84 ? 10.015 -9.990 -6.958 1.00 96.12 84 ALA A N 1
ATOM 656 C CA . ALA A 1 84 ? 10.968 -10.222 -8.045 1.00 96.12 84 ALA A CA 1
ATOM 657 C C . ALA A 1 84 ? 11.086 -9.050 -9.042 1.00 96.12 84 ALA A C 1
ATOM 659 O O . ALA A 1 84 ? 12.079 -8.958 -9.761 1.00 96.12 84 ALA A O 1
ATOM 660 N N . TYR A 1 85 ? 10.099 -8.150 -9.089 1.00 95.31 85 TYR A N 1
ATOM 661 C CA . TYR A 1 85 ? 10.097 -6.988 -9.983 1.00 95.31 85 TYR A CA 1
ATOM 662 C C . TYR A 1 85 ? 10.696 -5.727 -9.330 1.00 95.31 85 TYR A C 1
ATOM 664 O O . TYR A 1 85 ? 10.851 -4.697 -9.991 1.00 95.31 85 TYR A O 1
ATOM 672 N N . GLU A 1 86 ? 11.055 -5.782 -8.042 1.00 94.69 86 GLU A N 1
ATOM 673 C CA . GLU A 1 86 ? 11.742 -4.695 -7.346 1.00 94.69 86 GLU A CA 1
ATOM 674 C C . GLU A 1 86 ? 13.207 -4.604 -7.797 1.00 94.69 86 GLU A C 1
ATOM 676 O O . GLU A 1 86 ? 14.048 -5.423 -7.441 1.00 94.69 86 GLU A O 1
ATOM 681 N N . LYS A 1 87 ? 13.525 -3.578 -8.592 1.00 91.75 87 LYS A N 1
ATOM 682 C CA . LYS A 1 87 ? 14.872 -3.394 -9.168 1.00 91.75 87 LYS A CA 1
ATOM 683 C C . LYS A 1 87 ? 15.874 -2.758 -8.205 1.00 91.75 87 LYS A C 1
ATOM 685 O O . LYS A 1 87 ? 17.077 -2.882 -8.407 1.00 91.75 87 LYS A O 1
ATOM 690 N N . MET A 1 88 ? 15.391 -2.029 -7.203 1.00 91.12 88 MET A N 1
ATOM 691 C CA . MET A 1 88 ? 16.222 -1.328 -6.230 1.00 91.12 88 MET A CA 1
ATOM 692 C C . MET A 1 88 ? 15.541 -1.371 -4.871 1.00 91.12 88 MET A C 1
ATOM 694 O O . MET A 1 88 ? 14.376 -0.999 -4.751 1.00 91.12 88 MET A O 1
ATOM 698 N N . LEU A 1 89 ? 16.300 -1.776 -3.857 1.00 92.25 89 LEU A N 1
ATOM 699 C CA . LEU A 1 89 ? 15.873 -1.763 -2.468 1.00 92.25 89 LEU A CA 1
ATOM 700 C C . LEU A 1 89 ? 16.537 -0.590 -1.749 1.00 92.25 89 LEU A C 1
ATOM 702 O O . LEU A 1 89 ? 17.758 -0.450 -1.769 1.00 92.25 89 LEU A O 1
ATOM 706 N N . ILE A 1 90 ? 15.731 0.249 -1.103 1.00 91.12 90 ILE A N 1
ATOM 707 C CA . ILE A 1 90 ? 16.228 1.359 -0.289 1.00 91.12 90 ILE A CA 1
ATOM 708 C C . ILE A 1 90 ? 16.373 0.859 1.149 1.00 91.12 90 ILE A C 1
ATOM 710 O O . ILE A 1 90 ? 15.371 0.603 1.812 1.00 91.12 90 ILE A O 1
ATOM 714 N N . GLU A 1 91 ? 17.600 0.759 1.653 1.00 93.75 91 GLU A N 1
ATOM 715 C CA . GLU A 1 91 ? 17.897 0.225 2.993 1.00 93.75 91 GLU A CA 1
ATOM 716 C C . GLU A 1 91 ? 17.131 0.955 4.110 1.00 93.75 91 GLU A C 1
ATOM 718 O O . GLU A 1 91 ? 16.455 0.330 4.926 1.00 93.75 91 GLU A O 1
ATOM 723 N N . ASN A 1 92 ? 17.098 2.291 4.067 1.00 92.81 92 ASN A N 1
ATOM 724 C CA . ASN A 1 92 ? 16.324 3.103 5.015 1.00 92.81 92 ASN A CA 1
ATOM 725 C C . ASN A 1 92 ? 14.820 2.792 4.990 1.00 92.81 92 ASN A C 1
ATOM 727 O O . ASN A 1 92 ? 14.100 3.073 5.946 1.00 92.81 92 ASN A O 1
ATOM 731 N N . SER A 1 93 ? 14.307 2.253 3.886 1.00 93.56 93 SER A N 1
ATOM 732 C CA . SER A 1 93 ? 12.924 1.807 3.810 1.00 93.56 93 SER A CA 1
ATOM 733 C C . SER A 1 93 ? 12.689 0.536 4.619 1.00 93.56 93 SER A C 1
ATOM 735 O O . SER A 1 93 ? 11.647 0.431 5.268 1.00 93.56 93 SER A O 1
ATOM 737 N N . VAL A 1 94 ? 13.640 -0.397 4.582 1.00 95.06 94 VAL A N 1
ATOM 738 C CA . VAL A 1 94 ? 13.600 -1.655 5.336 1.00 95.06 94 VAL A CA 1
ATOM 739 C C . VAL A 1 94 ? 13.684 -1.355 6.826 1.00 95.06 94 VAL A C 1
ATOM 741 O O . VAL A 1 94 ? 12.771 -1.709 7.567 1.00 95.06 94 VAL A O 1
ATOM 744 N N . ILE A 1 95 ? 14.691 -0.577 7.238 1.00 94.12 95 ILE A N 1
ATOM 745 C CA . ILE A 1 95 ? 14.916 -0.207 8.643 1.00 94.12 95 ILE A CA 1
ATOM 746 C C . ILE A 1 95 ? 13.665 0.442 9.250 1.00 94.12 95 ILE A C 1
ATOM 748 O O . ILE A 1 95 ? 13.211 0.043 10.321 1.00 94.12 95 ILE A O 1
ATOM 752 N N . ARG A 1 96 ? 13.055 1.414 8.556 1.00 93.25 96 ARG A N 1
ATOM 753 C CA . ARG A 1 96 ? 11.828 2.063 9.048 1.00 93.25 96 ARG A CA 1
ATOM 754 C C . ARG A 1 96 ? 10.657 1.094 9.156 1.00 93.25 96 ARG A C 1
ATOM 756 O O . ARG A 1 96 ? 9.892 1.198 10.110 1.00 93.25 96 ARG A O 1
ATOM 763 N N . ASN A 1 97 ? 10.506 0.172 8.205 1.00 94.06 97 ASN A N 1
ATOM 764 C CA . ASN A 1 97 ? 9.425 -0.808 8.269 1.00 94.06 97 ASN A CA 1
ATOM 765 C C . ASN A 1 97 ? 9.601 -1.747 9.468 1.00 94.06 97 ASN A C 1
ATOM 767 O O . ASN A 1 97 ? 8.659 -1.919 10.230 1.00 94.06 97 ASN A O 1
ATOM 771 N N . GLU A 1 98 ? 10.816 -2.241 9.720 1.00 92.81 98 GLU A N 1
ATOM 772 C CA . GLU A 1 98 ? 11.096 -3.056 10.908 1.00 92.81 98 GLU A CA 1
ATOM 773 C C . GLU A 1 98 ? 10.824 -2.306 12.221 1.00 92.81 98 GLU A C 1
ATOM 775 O O . GLU A 1 98 ? 10.325 -2.885 13.186 1.00 92.81 98 GLU A O 1
ATOM 780 N N . VAL A 1 99 ? 11.167 -1.014 12.288 1.00 90.62 99 VAL A N 1
ATOM 781 C CA . VAL A 1 99 ? 10.893 -0.175 13.468 1.00 90.62 99 VAL A CA 1
ATOM 782 C C . VAL A 1 99 ? 9.388 -0.017 13.690 1.00 90.62 99 VAL A C 1
ATOM 784 O O . VAL A 1 99 ? 8.932 -0.079 14.837 1.00 90.62 99 VAL A O 1
ATOM 787 N N . ILE A 1 100 ? 8.615 0.162 12.614 1.00 89.44 100 ILE A N 1
ATOM 788 C CA . ILE A 1 100 ? 7.149 0.184 12.664 1.00 89.44 100 ILE A CA 1
ATOM 789 C C . ILE A 1 100 ? 6.644 -1.167 13.183 1.00 89.44 100 ILE A C 1
ATOM 791 O O . ILE A 1 100 ? 6.001 -1.197 14.230 1.00 89.44 100 ILE A O 1
ATOM 795 N N . GLU A 1 101 ? 6.996 -2.282 12.543 1.00 89.75 101 GLU A N 1
ATOM 796 C CA . GLU A 1 101 ? 6.553 -3.628 12.937 1.00 89.75 101 GLU A CA 1
ATOM 797 C C . GLU A 1 101 ? 6.837 -3.918 14.415 1.00 89.75 101 GLU A C 1
ATOM 799 O O . GLU A 1 101 ? 5.927 -4.256 15.172 1.00 89.75 101 GLU A O 1
ATOM 804 N N . LYS A 1 102 ? 8.074 -3.681 14.871 1.00 88.06 102 LYS A N 1
ATOM 805 C CA . LYS A 1 102 ? 8.469 -3.865 16.278 1.00 88.06 102 LYS A CA 1
ATOM 806 C C . LYS A 1 102 ? 7.672 -2.964 17.223 1.00 88.06 102 LYS A C 1
ATOM 808 O O . LYS A 1 102 ? 7.314 -3.383 18.321 1.00 88.06 102 LYS A O 1
ATOM 813 N N . THR A 1 103 ? 7.375 -1.730 16.817 1.00 82.81 103 THR A N 1
ATOM 814 C CA . THR A 1 103 ? 6.590 -0.788 17.629 1.00 82.81 103 THR A CA 1
ATOM 815 C C . THR A 1 103 ? 5.158 -1.271 17.834 1.00 82.81 103 THR A C 1
ATOM 817 O O . THR A 1 103 ? 4.656 -1.203 18.958 1.00 82.81 103 THR A O 1
ATOM 820 N N . PHE A 1 104 ? 4.518 -1.768 16.775 1.00 79.81 104 PHE A N 1
ATOM 821 C CA . PHE A 1 104 ? 3.140 -2.257 16.824 1.00 79.81 104 PHE A CA 1
ATOM 822 C C . PHE A 1 104 ? 3.030 -3.688 17.381 1.00 79.81 104 PHE A C 1
ATOM 824 O O . PHE A 1 104 ? 1.978 -4.048 17.892 1.00 79.81 104 PHE A O 1
ATOM 831 N N . ALA A 1 105 ? 4.109 -4.479 17.385 1.00 79.88 105 ALA A N 1
ATOM 832 C CA . ALA A 1 105 ? 4.134 -5.806 18.011 1.00 79.88 105 ALA A CA 1
ATOM 833 C C . ALA A 1 105 ? 4.124 -5.763 19.554 1.00 79.88 105 ALA A C 1
ATOM 835 O O . ALA A 1 105 ? 3.627 -6.681 20.199 1.00 79.88 105 ALA A O 1
ATOM 836 N N . VAL A 1 106 ? 4.680 -4.708 20.165 1.00 71.00 106 VAL A N 1
ATOM 837 C CA . VAL A 1 106 ? 4.838 -4.601 21.633 1.00 71.00 106 VAL A CA 1
ATOM 838 C C . VAL A 1 106 ? 3.591 -4.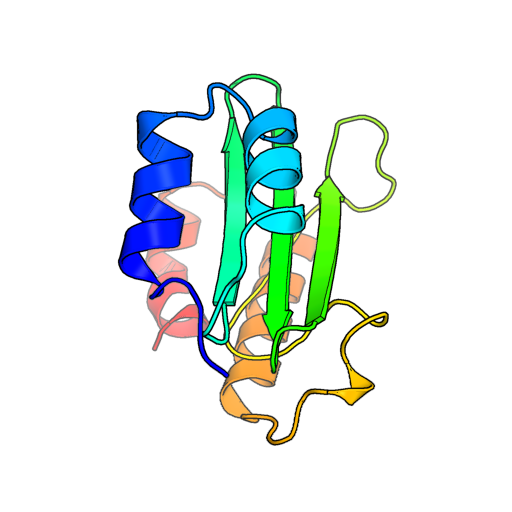037 22.328 1.00 71.00 106 VAL A C 1
ATOM 840 O O . VAL A 1 106 ? 3.401 -4.247 23.526 1.00 71.00 106 VAL A O 1
ATOM 843 N N . LYS A 1 107 ? 2.738 -3.299 21.611 1.00 63.78 107 LYS A N 1
ATOM 844 C CA . LYS A 1 107 ? 1.542 -2.659 22.173 1.00 63.78 107 LYS A CA 1
ATOM 845 C C . LYS A 1 107 ? 0.318 -2.951 21.310 1.00 63.78 107 LYS A C 1
ATOM 847 O O . LYS A 1 107 ? 0.232 -2.469 20.189 1.00 63.78 107 LYS A O 1
ATOM 852 N N . GLU A 1 108 ? -0.671 -3.620 21.900 1.00 63.38 108 GLU A N 1
ATOM 853 C CA . GLU A 1 108 ? -1.971 -3.907 21.271 1.00 63.38 108 GLU A CA 1
ATOM 854 C C . GLU A 1 108 ? -2.762 -2.626 20.931 1.00 63.38 108 GLU A C 1
ATOM 856 O O . GLU A 1 108 ? -3.558 -2.602 19.996 1.00 63.38 108 GLU A O 1
ATOM 861 N N . LYS A 1 109 ? -2.531 -1.529 21.672 1.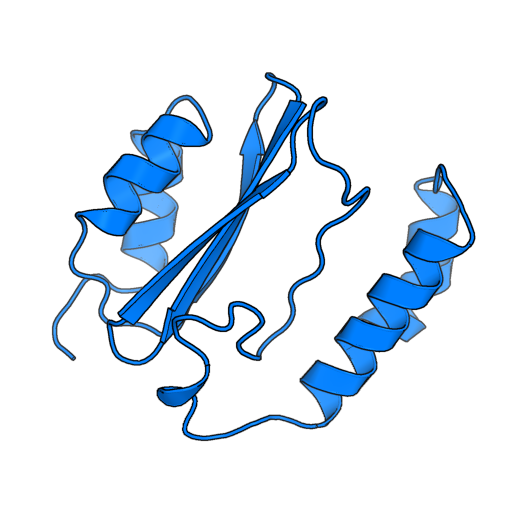00 71.38 109 LYS A N 1
ATOM 862 C CA . LYS A 1 109 ? -3.128 -0.209 21.416 1.00 71.38 109 LYS A CA 1
ATOM 863 C C . LYS A 1 109 ? -2.102 0.900 21.620 1.00 71.38 109 LYS A C 1
ATOM 865 O O . LYS A 1 109 ? -1.429 0.960 22.650 1.00 71.38 109 LYS A O 1
ATOM 870 N N . LEU A 1 110 ? -2.022 1.806 20.650 1.00 76.38 110 LEU A N 1
ATOM 871 C CA . LEU A 1 110 ? -1.239 3.036 20.734 1.00 76.38 110 LEU A CA 1
ATOM 872 C C . LEU A 1 110 ? -2.190 4.224 20.822 1.00 76.38 110 LEU A C 1
ATOM 874 O O . LEU A 1 110 ? -3.130 4.339 20.036 1.00 76.38 110 LEU A O 1
ATOM 878 N N . SER A 1 111 ? -1.945 5.110 21.783 1.00 83.00 111 SER A N 1
ATOM 879 C CA . SER A 1 111 ? -2.620 6.403 21.818 1.00 83.00 111 SER A CA 1
ATOM 880 C C . SER A 1 111 ? -2.038 7.344 20.757 1.00 83.00 111 SER A C 1
ATOM 882 O O . SER A 1 111 ? -0.920 7.154 20.269 1.00 83.00 111 SER A O 1
ATOM 884 N N . VAL A 1 112 ? -2.771 8.411 20.437 1.00 81.50 112 VAL A N 1
ATOM 885 C CA . VAL A 1 112 ? -2.263 9.494 19.579 1.00 81.50 112 VAL A CA 1
ATOM 886 C C . VAL A 1 112 ? -0.976 10.102 20.161 1.00 81.50 112 VAL A C 1
ATOM 888 O O . VAL A 1 112 ? -0.045 10.413 19.419 1.00 81.50 112 VAL A O 1
ATOM 891 N N . ASP A 1 113 ? -0.870 10.195 21.488 1.00 83.31 113 ASP A N 1
ATOM 892 C CA . ASP A 1 113 ? 0.326 10.705 22.163 1.00 83.31 113 ASP A CA 1
ATOM 893 C C . ASP A 1 113 ? 1.525 9.758 22.034 1.00 83.31 113 ASP A C 1
ATOM 895 O O . ASP A 1 113 ? 2.650 10.215 21.810 1.00 83.31 113 ASP A O 1
ATOM 899 N N . ASP A 1 114 ? 1.300 8.440 22.125 1.00 79.56 114 ASP A N 1
ATOM 900 C CA . ASP A 1 114 ? 2.343 7.439 21.865 1.00 79.56 114 ASP A CA 1
ATOM 901 C C . ASP A 1 114 ? 2.884 7.573 20.434 1.00 79.56 114 ASP A C 1
ATOM 903 O O . ASP A 1 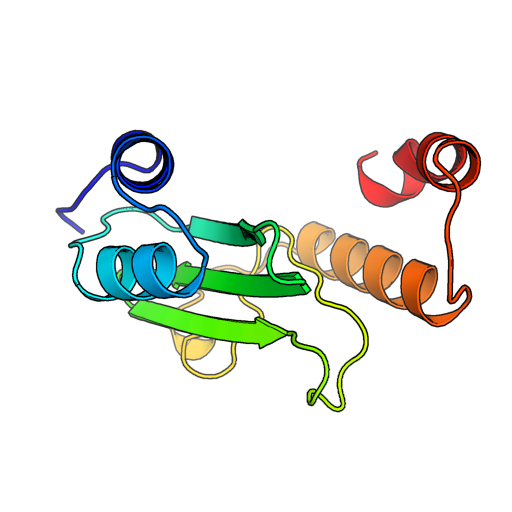114 ? 4.100 7.528 20.228 1.00 79.56 114 ASP A O 1
ATOM 907 N N . PHE A 1 115 ? 1.991 7.771 19.457 1.00 79.06 115 PHE A N 1
ATOM 908 C CA . PHE A 1 115 ? 2.366 7.972 18.058 1.00 79.06 115 PHE A CA 1
ATOM 909 C C . PHE A 1 115 ? 3.193 9.251 17.875 1.00 79.06 115 PHE A C 1
ATOM 911 O O . PHE A 1 115 ? 4.278 9.214 17.292 1.00 79.06 115 PHE A O 1
ATOM 918 N N . ASN A 1 116 ? 2.736 10.373 18.436 1.00 80.06 116 ASN A N 1
ATOM 919 C CA . ASN A 1 116 ? 3.419 11.662 18.317 1.00 80.06 116 ASN A CA 1
ATOM 920 C C . ASN A 1 116 ? 4.836 11.637 18.907 1.00 80.06 116 ASN A C 1
ATOM 922 O O . ASN A 1 116 ? 5.763 12.169 18.294 1.00 80.06 116 ASN A O 1
ATOM 926 N N . ARG A 1 117 ? 5.040 10.969 20.051 1.00 78.56 117 ARG A N 1
ATOM 927 C CA . ARG A 1 117 ? 6.374 10.819 20.666 1.00 78.56 117 ARG A CA 1
ATOM 928 C C . ARG A 1 117 ? 7.340 10.005 19.808 1.00 78.56 117 ARG A C 1
ATOM 930 O O . ARG A 1 117 ? 8.543 10.244 19.850 1.00 78.56 117 ARG A O 1
ATOM 937 N N . ARG A 1 118 ? 6.827 9.045 19.037 1.00 72.88 118 ARG A N 1
ATOM 938 C CA . ARG A 1 118 ? 7.627 8.128 18.209 1.00 72.88 118 ARG A CA 1
ATOM 939 C C . ARG A 1 118 ? 7.762 8.580 16.759 1.00 72.88 118 ARG A C 1
ATOM 941 O O . ARG A 1 118 ? 8.496 7.959 15.996 1.00 72.88 118 ARG A O 1
ATOM 948 N N . ARG A 1 119 ? 7.125 9.694 16.380 1.00 73.31 119 ARG A N 1
ATOM 949 C CA . ARG A 1 119 ? 7.130 10.220 15.009 1.00 73.31 119 ARG A CA 1
ATOM 950 C C . ARG A 1 119 ? 8.543 10.390 14.443 1.00 73.31 119 ARG A C 1
ATOM 952 O O . ARG A 1 119 ? 8.778 10.013 13.304 1.00 73.31 119 ARG A O 1
ATOM 959 N N . PHE A 1 120 ? 9.486 10.891 15.242 1.00 66.38 120 PHE A N 1
ATOM 960 C CA . PHE A 1 120 ? 10.885 11.059 14.822 1.00 66.38 120 PHE A CA 1
ATOM 961 C C . PHE A 1 120 ? 11.626 9.738 14.592 1.00 66.38 120 PHE A C 1
ATOM 963 O O . PHE A 1 120 ? 12.503 9.685 13.749 1.00 66.38 120 PHE A O 1
ATOM 970 N N . GLN A 1 121 ? 11.271 8.664 15.298 1.00 64.88 121 GLN A N 1
ATOM 971 C CA . GLN A 1 121 ? 11.896 7.350 15.095 1.00 64.88 121 GLN A CA 1
ATOM 972 C C . GLN A 1 121 ? 11.348 6.635 13.853 1.00 64.88 121 GLN A C 1
ATOM 974 O O . GLN A 1 121 ? 12.020 5.781 13.288 1.00 64.88 121 GLN A O 1
ATOM 979 N N . ILE A 1 122 ? 10.119 6.969 13.447 1.00 63.16 122 ILE A N 1
ATOM 980 C CA . ILE A 1 122 ? 9.420 6.329 12.324 1.00 63.16 122 ILE A CA 1
ATOM 981 C C . ILE A 1 122 ? 9.630 7.099 11.010 1.00 63.16 122 ILE A C 1
ATOM 983 O O . ILE A 1 122 ? 9.737 6.491 9.943 1.00 63.16 122 ILE A O 1
ATOM 987 N N . PHE A 1 123 ? 9.669 8.432 11.077 1.00 64.38 123 PHE A N 1
ATOM 988 C CA . PHE A 1 123 ? 9.671 9.323 9.910 1.00 64.38 123 PHE A CA 1
ATOM 989 C C . PHE A 1 123 ? 10.860 10.295 9.849 1.00 64.38 123 PHE A C 1
ATOM 991 O O . PHE A 1 123 ? 10.918 11.080 8.903 1.00 64.38 123 PHE A O 1
ATOM 998 N N . GLY A 1 124 ? 11.727 10.312 10.867 1.00 51.91 124 GLY A N 1
ATOM 999 C CA . GLY A 1 124 ? 12.912 11.175 10.926 1.00 51.91 124 GLY A CA 1
ATOM 1000 C C . GLY A 1 124 ? 14.133 10.592 10.234 1.00 51.91 124 GLY A C 1
ATOM 1001 O O . GLY A 1 124 ? 14.095 9.403 9.843 1.00 51.91 124 GLY A O 1
#

Secondary structure (DSSP, 8-state):
--SB-HHHHHHHHHHH-SSHHHHHHHHHHS-B-S-EEEEEE-TTS-EEEEEEETTEEEEEEE-TT-S-------SS---HHHHTT-----HHHHHHHHHHHHHHHH-S---HHHHHHHHHHHH-